Protein AF-A0A536P2N9-F1 (afdb_monomer_lite)

Structure (mmCIF, N/CA/C/O backbone):
data_AF-A0A536P2N9-F1
#
_entry.id   AF-A0A536P2N9-F1
#
loop_
_atom_site.group_PDB
_atom_site.id
_atom_site.type_symbol
_atom_site.label_atom_id
_atom_site.label_alt_id
_atom_site.label_comp_id
_atom_site.label_asym_id
_atom_site.label_entity_id
_atom_site.label_seq_id
_atom_site.pdbx_PDB_ins_code
_atom_site.Cartn_x
_atom_site.Cartn_y
_atom_site.Cartn_z
_atom_site.occupancy
_atom_site.B_iso_or_equiv
_atom_site.auth_seq_id
_atom_site.auth_comp_id
_atom_site.auth_asym_id
_atom_site.auth_atom_id
_atom_site.pdbx_PDB_model_num
ATOM 1 N N . TYR A 1 1 ? -3.036 5.382 11.192 1.00 90.19 1 TYR A N 1
ATOM 2 C CA . TYR A 1 1 ? -2.540 6.360 10.191 1.00 90.19 1 TYR A CA 1
ATOM 3 C C . TYR A 1 1 ? -1.231 5.960 9.512 1.00 90.19 1 TYR A C 1
ATOM 5 O O . TYR A 1 1 ? -1.175 6.060 8.295 1.00 90.19 1 TYR A O 1
ATOM 13 N N . LYS A 1 2 ? -0.203 5.467 10.230 1.00 97.06 2 LYS A N 1
ATOM 14 C CA . LYS A 1 2 ? 1.085 5.041 9.632 1.00 97.06 2 LYS A CA 1
ATOM 15 C C . LYS A 1 2 ? 0.926 4.134 8.402 1.00 97.06 2 LYS A C 1
ATOM 17 O O . LYS A 1 2 ? 1.583 4.380 7.400 1.00 97.06 2 LYS A O 1
ATOM 22 N N . GLY A 1 3 ? 0.026 3.147 8.454 1.00 98.00 3 GLY A N 1
ATOM 23 C CA . GLY A 1 3 ? -0.262 2.268 7.314 1.00 98.00 3 GLY A CA 1
ATOM 24 C C . GLY A 1 3 ? -0.716 3.018 6.057 1.00 98.00 3 GLY A C 1
ATOM 25 O O . GLY A 1 3 ? -0.107 2.852 5.008 1.00 98.00 3 GLY A O 1
ATOM 26 N N . LEU A 1 4 ? -1.693 3.926 6.182 1.00 97.94 4 LEU A N 1
ATOM 27 C CA . LEU A 1 4 ? -2.181 4.759 5.069 1.00 97.94 4 LEU A CA 1
ATOM 28 C C . LEU A 1 4 ? -1.059 5.605 4.446 1.00 97.94 4 LEU A C 1
ATOM 30 O O . LEU A 1 4 ? -0.935 5.668 3.227 1.00 97.94 4 LEU A O 1
ATOM 34 N N . ILE A 1 5 ? -0.204 6.205 5.281 1.00 98.38 5 ILE A N 1
ATOM 35 C CA . ILE A 1 5 ? 0.939 7.005 4.816 1.00 98.38 5 ILE A CA 1
ATOM 36 C C . ILE A 1 5 ? 1.942 6.138 4.044 1.00 98.38 5 ILE A C 1
ATOM 38 O O . ILE A 1 5 ? 2.443 6.563 3.007 1.00 98.38 5 ILE A O 1
ATOM 42 N N . GLN A 1 6 ? 2.235 4.920 4.514 1.00 98.62 6 GLN A N 1
ATOM 43 C CA . GLN A 1 6 ? 3.129 4.009 3.791 1.00 98.62 6 GLN A CA 1
ATOM 44 C C . GLN A 1 6 ? 2.516 3.569 2.455 1.00 98.62 6 GLN A C 1
ATOM 46 O O . GLN A 1 6 ? 3.234 3.525 1.462 1.00 98.62 6 GLN A O 1
ATOM 51 N N . VAL A 1 7 ? 1.202 3.318 2.395 1.00 98.50 7 VAL A N 1
ATOM 52 C CA . VAL A 1 7 ? 0.526 3.000 1.127 1.00 98.50 7 VAL A CA 1
ATOM 53 C C . VAL A 1 7 ? 0.673 4.152 0.129 1.00 98.50 7 VAL A C 1
ATOM 55 O O . VAL A 1 7 ? 1.121 3.923 -0.993 1.00 98.50 7 VAL A O 1
ATOM 58 N N . ALA A 1 8 ? 0.411 5.393 0.552 1.00 98.50 8 ALA A N 1
ATOM 59 C CA . ALA A 1 8 ? 0.593 6.576 -0.291 1.00 98.50 8 ALA A CA 1
ATOM 60 C C . ALA A 1 8 ? 2.058 6.774 -0.731 1.00 98.50 8 ALA A C 1
ATOM 62 O O . ALA A 1 8 ? 2.330 7.060 -1.898 1.00 98.50 8 ALA A O 1
ATOM 63 N N . ALA A 1 9 ? 3.020 6.568 0.173 1.00 98.69 9 ALA A N 1
ATOM 64 C CA . ALA A 1 9 ? 4.442 6.607 -0.166 1.00 98.69 9 ALA A CA 1
ATOM 65 C C . ALA A 1 9 ? 4.817 5.523 -1.192 1.00 98.69 9 ALA A C 1
ATOM 67 O O . ALA A 1 9 ? 5.621 5.783 -2.085 1.00 98.69 9 ALA A O 1
ATOM 68 N N . GLY A 1 10 ? 4.216 4.333 -1.106 1.00 98.69 10 GLY A N 1
ATOM 69 C CA . GLY A 1 10 ? 4.368 3.280 -2.110 1.00 98.69 10 GLY A CA 1
ATOM 70 C C . GLY A 1 10 ? 3.906 3.730 -3.495 1.00 98.69 10 GLY A C 1
ATOM 71 O O . GLY A 1 10 ? 4.652 3.565 -4.457 1.00 98.69 10 GLY A O 1
ATOM 72 N N . CYS A 1 11 ? 2.758 4.411 -3.581 1.00 98.50 11 CYS A N 1
ATOM 73 C CA . CYS A 1 11 ? 2.257 5.000 -4.829 1.00 98.50 11 CYS A CA 1
ATOM 74 C C . CYS A 1 11 ? 3.219 6.055 -5.410 1.00 98.50 11 CYS A C 1
ATOM 76 O O . CYS A 1 11 ? 3.453 6.088 -6.617 1.00 98.50 11 CYS A O 1
ATOM 78 N N . LEU A 1 12 ? 3.838 6.881 -4.558 1.00 98.56 12 LEU A N 1
ATOM 79 C CA . LEU A 1 12 ? 4.858 7.849 -4.983 1.00 98.56 12 LEU A CA 1
ATOM 80 C C . LEU A 1 12 ? 6.143 7.170 -5.487 1.00 98.56 12 LEU A C 1
ATOM 82 O O . LEU A 1 12 ? 6.761 7.631 -6.444 1.00 98.56 12 LEU A O 1
ATOM 86 N N . HIS A 1 13 ? 6.583 6.084 -4.850 1.00 98.69 13 HIS A N 1
ATOM 87 C CA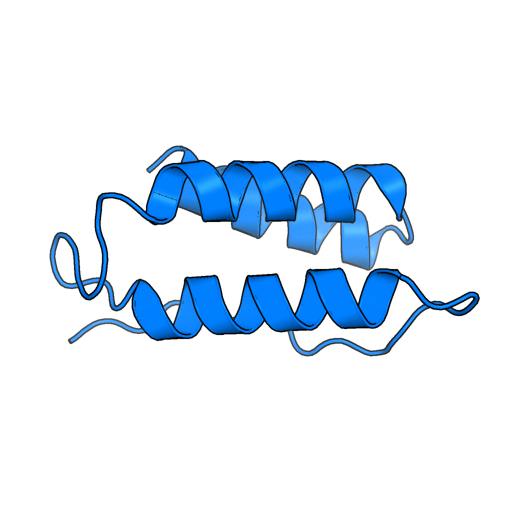 . HIS A 1 13 ? 7.723 5.318 -5.358 1.00 98.69 13 HIS A CA 1
ATOM 88 C C . HIS A 1 13 ? 7.395 4.623 -6.680 1.00 98.69 13 HIS A C 1
ATOM 90 O O . HIS A 1 13 ? 8.263 4.557 -7.551 1.00 98.69 13 HIS A O 1
ATOM 96 N N . TYR A 1 14 ? 6.156 4.156 -6.843 1.00 98.62 14 TYR A N 1
ATOM 97 C CA . TYR A 1 14 ? 5.678 3.595 -8.096 1.00 98.62 14 TYR A CA 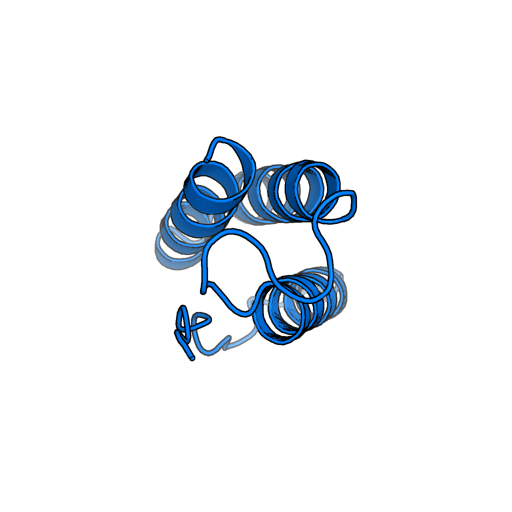1
ATOM 98 C C . TYR A 1 14 ? 5.721 4.640 -9.227 1.00 98.62 14 TYR A C 1
ATOM 100 O O . TYR A 1 14 ? 6.358 4.403 -10.248 1.00 98.62 14 TYR A O 1
ATOM 108 N N . SER A 1 15 ? 5.195 5.854 -9.040 1.00 98.25 15 SER A N 1
ATOM 109 C CA . SER A 1 15 ? 5.269 6.881 -10.099 1.00 98.25 15 SER A CA 1
ATOM 110 C C . SER A 1 15 ? 6.706 7.264 -10.494 1.00 98.25 15 SER A C 1
ATOM 112 O O . SER A 1 15 ? 6.960 7.684 -11.621 1.00 98.25 15 SER A O 1
ATOM 114 N N . ARG A 1 16 ? 7.674 7.054 -9.595 1.00 98.25 16 ARG A N 1
ATOM 115 C CA . ARG A 1 16 ? 9.114 7.267 -9.822 1.00 98.25 16 ARG A CA 1
ATOM 116 C C . ARG A 1 16 ? 9.856 6.043 -10.375 1.00 98.25 16 ARG A C 1
ATOM 118 O O . ARG A 1 16 ? 11.084 6.049 -10.369 1.00 98.25 16 ARG A O 1
ATOM 125 N N . HIS A 1 17 ? 9.153 4.987 -10.792 1.00 98.06 17 HIS A N 1
ATOM 126 C CA . HIS A 1 17 ? 9.747 3.726 -11.262 1.00 98.06 17 HIS A CA 1
ATOM 127 C C . HIS A 1 17 ? 10.726 3.085 -10.255 1.00 98.06 17 HIS A C 1
ATOM 129 O O . HIS A 1 17 ? 11.659 2.363 -10.607 1.00 98.06 17 HIS A O 1
ATOM 135 N N . ASN A 1 18 ? 10.511 3.323 -8.958 1.00 98.38 18 ASN A N 1
ATOM 136 C CA . ASN A 1 18 ? 11.337 2.774 -7.890 1.00 98.38 18 ASN A CA 1
ATOM 137 C C . ASN A 1 18 ? 10.689 1.502 -7.321 1.00 98.38 18 ASN A C 1
ATOM 139 O O . ASN A 1 18 ? 9.946 1.558 -6.337 1.00 98.38 18 ASN A O 1
ATOM 143 N N . ARG A 1 19 ? 11.002 0.344 -7.925 1.00 98.19 19 ARG A N 1
ATOM 144 C CA . ARG A 1 19 ? 10.435 -0.973 -7.560 1.00 98.19 19 ARG A CA 1
ATOM 145 C C . ARG A 1 19 ? 10.612 -1.296 -6.081 1.00 98.19 19 ARG A C 1
ATOM 147 O O . ARG A 1 19 ? 9.648 -1.600 -5.384 1.00 98.19 19 ARG A O 1
ATOM 154 N N . ARG A 1 20 ? 11.856 -1.220 -5.600 1.00 98.38 20 ARG A N 1
ATOM 155 C CA . ARG A 1 20 ? 12.219 -1.558 -4.216 1.00 98.38 20 ARG A CA 1
ATOM 156 C C . ARG A 1 20 ? 11.469 -0.666 -3.228 1.00 98.38 20 ARG A C 1
ATOM 158 O O . ARG A 1 20 ? 10.937 -1.163 -2.240 1.00 98.38 20 ARG A O 1
ATOM 165 N N . GLY A 1 21 ? 11.403 0.636 -3.511 1.00 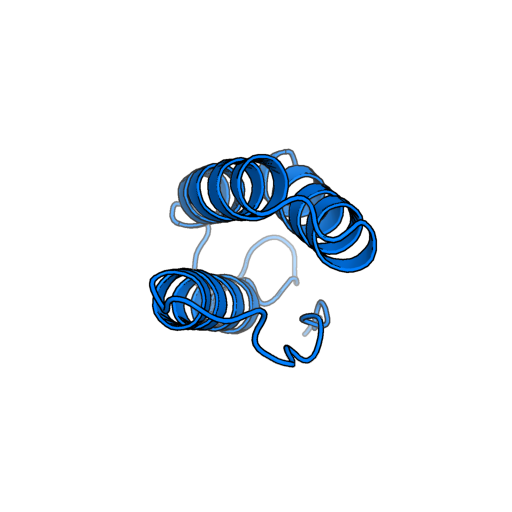98.62 21 GLY A N 1
ATOM 166 C CA . GLY A 1 21 ? 10.659 1.603 -2.711 1.00 98.62 21 GLY A CA 1
ATOM 167 C C . GLY A 1 21 ? 9.164 1.299 -2.677 1.00 98.62 21 GLY A C 1
ATOM 168 O O . GLY A 1 21 ? 8.591 1.247 -1.593 1.00 98.62 21 GLY A O 1
ATOM 169 N N . ALA A 1 22 ? 8.552 1.029 -3.833 1.00 98.69 22 ALA A N 1
ATOM 170 C CA . ALA A 1 22 ? 7.128 0.720 -3.931 1.00 98.69 22 ALA A CA 1
ATOM 171 C C . ALA A 1 22 ? 6.776 -0.537 -3.121 1.00 98.69 22 ALA A C 1
ATOM 173 O O . ALA A 1 22 ? 5.959 -0.463 -2.204 1.00 98.69 22 ALA A O 1
ATOM 174 N N . ILE A 1 23 ? 7.477 -1.652 -3.366 1.00 98.62 23 ILE A N 1
ATOM 175 C CA . ILE A 1 23 ? 7.247 -2.938 -2.685 1.00 98.62 23 ILE A CA 1
ATOM 176 C C . ILE A 1 23 ? 7.418 -2.806 -1.167 1.00 98.62 23 ILE A C 1
ATOM 178 O O . ILE A 1 23 ? 6.540 -3.217 -0.409 1.00 98.62 23 ILE A O 1
ATOM 182 N N . ASN A 1 24 ? 8.512 -2.193 -0.701 1.00 98.75 24 ASN A N 1
ATOM 183 C CA . ASN A 1 24 ? 8.777 -2.057 0.736 1.00 98.75 24 ASN A CA 1
ATOM 184 C C . ASN A 1 24 ? 7.679 -1.249 1.447 1.00 98.75 24 ASN A C 1
ATOM 186 O O . ASN A 1 24 ? 7.262 -1.572 2.565 1.00 98.75 24 ASN A O 1
ATOM 190 N N . LYS A 1 25 ? 7.214 -0.172 0.809 1.00 98.75 25 LYS A N 1
ATOM 191 C CA . LYS A 1 25 ? 6.205 0.728 1.371 1.00 98.75 25 LYS A CA 1
ATOM 192 C C . LYS A 1 25 ? 4.811 0.117 1.340 1.00 98.75 25 LYS A C 1
ATOM 194 O O . LYS A 1 25 ? 4.109 0.178 2.344 1.00 98.75 25 LYS A O 1
ATOM 199 N N . TRP A 1 26 ? 4.451 -0.553 0.255 1.00 98.75 26 TRP A N 1
ATOM 200 C CA . TRP A 1 26 ? 3.197 -1.290 0.149 1.00 98.75 26 TRP A CA 1
ATOM 201 C C . TRP A 1 26 ? 3.115 -2.469 1.116 1.00 98.75 26 TRP A C 1
ATOM 203 O O . TRP A 1 26 ? 2.152 -2.547 1.873 1.00 98.75 26 TRP A O 1
ATOM 213 N N . SER A 1 27 ? 4.147 -3.314 1.190 1.00 98.69 27 SER A N 1
ATOM 214 C CA . SER A 1 27 ? 4.183 -4.457 2.113 1.00 98.69 27 SER A CA 1
ATOM 215 C C . SER A 1 27 ? 4.071 -4.016 3.579 1.00 98.69 27 SER A C 1
ATOM 217 O O . SER A 1 27 ? 3.187 -4.472 4.309 1.00 98.69 27 SER A O 1
ATOM 219 N N . SER A 1 28 ? 4.888 -3.043 4.005 1.00 98.69 28 SER A N 1
ATOM 220 C CA . SER A 1 28 ? 4.797 -2.511 5.373 1.00 98.69 28 SER A CA 1
ATOM 221 C C . SER A 1 28 ? 3.479 -1.776 5.637 1.00 98.69 28 SER A C 1
ATOM 223 O O . SER A 1 28 ? 2.904 -1.916 6.715 1.00 98.69 28 SER A O 1
ATOM 225 N N . GLY A 1 29 ? 2.972 -1.017 4.661 1.00 98.56 29 GLY A N 1
ATOM 226 C CA . GLY A 1 29 ? 1.691 -0.322 4.741 1.00 98.56 29 GLY A CA 1
ATOM 227 C C . GLY A 1 29 ? 0.522 -1.276 4.952 1.00 98.56 29 GLY A C 1
ATOM 228 O O . GLY A 1 29 ? -0.223 -1.095 5.914 1.00 98.56 29 GLY A O 1
ATOM 229 N N . ALA A 1 30 ? 0.415 -2.320 4.127 1.00 98.50 30 ALA A N 1
ATOM 230 C CA . ALA A 1 30 ? -0.574 -3.382 4.288 1.00 98.50 30 ALA A CA 1
ATOM 231 C C . ALA A 1 30 ? -0.436 -4.059 5.659 1.00 98.50 30 ALA A C 1
ATOM 233 O O . ALA A 1 30 ? -1.422 -4.171 6.384 1.00 98.50 30 ALA A O 1
ATOM 234 N N . GLY A 1 31 ? 0.789 -4.410 6.072 1.00 98.69 31 GLY A N 1
ATOM 235 C CA . GLY A 1 31 ? 1.060 -4.992 7.390 1.00 98.69 31 GLY A CA 1
ATOM 236 C C . GLY A 1 31 ? 0.529 -4.148 8.556 1.00 98.69 31 GLY A C 1
ATOM 237 O O . GLY A 1 31 ? -0.116 -4.683 9.453 1.00 98.69 31 GLY A O 1
ATOM 238 N N . TYR A 1 32 ? 0.713 -2.824 8.521 1.00 98.69 32 TYR A N 1
ATOM 239 C CA . TYR A 1 32 ? 0.168 -1.923 9.547 1.00 98.69 32 TYR A CA 1
ATOM 240 C C . TYR A 1 32 ? -1.359 -1.772 9.509 1.00 98.69 32 TYR A C 1
ATOM 242 O O . TYR A 1 32 ? -1.938 -1.358 10.512 1.00 98.69 32 TYR A O 1
ATOM 250 N N . LEU A 1 33 ? -2.010 -2.022 8.369 1.00 98.50 33 LEU A N 1
ATOM 251 C CA . LEU A 1 33 ? -3.462 -1.873 8.215 1.00 98.50 33 LEU A CA 1
ATOM 252 C C . LEU A 1 33 ? -4.233 -3.150 8.565 1.00 98.50 33 LEU A C 1
ATOM 254 O O . LEU A 1 33 ? -5.358 -3.042 9.044 1.00 98.50 33 LEU A O 1
ATOM 258 N N . ARG A 1 34 ? -3.635 -4.334 8.370 1.00 98.44 34 ARG A N 1
ATOM 259 C CA . ARG A 1 34 ? -4.279 -5.642 8.600 1.00 98.44 34 ARG A CA 1
ATOM 260 C C . ARG A 1 34 ? -4.990 -5.783 9.961 1.00 98.44 34 ARG A C 1
ATOM 262 O O . ARG A 1 34 ? -6.113 -6.278 9.951 1.00 98.44 34 ARG A O 1
ATOM 269 N N . PRO A 1 35 ? -4.442 -5.312 11.103 1.00 98.50 35 PRO A N 1
ATOM 270 C CA . PRO A 1 35 ? -5.133 -5.408 12.396 1.00 98.50 35 PRO A CA 1
ATOM 271 C C . PRO A 1 35 ? -6.418 -4.572 12.516 1.00 98.50 35 PRO A C 1
ATOM 273 O O . PRO A 1 35 ? -7.168 -4.748 13.468 1.00 98.50 35 PRO A O 1
ATOM 276 N N . TYR A 1 36 ? -6.656 -3.639 11.591 1.00 97.88 36 TYR A N 1
ATOM 277 C CA . TYR A 1 36 ? -7.786 -2.705 11.615 1.00 97.88 36 TYR A CA 1
ATOM 278 C C . TYR A 1 36 ? -8.846 -3.020 10.550 1.00 97.88 36 TYR A C 1
ATOM 280 O O . TYR A 1 36 ? -9.734 -2.208 10.294 1.00 97.88 36 TYR A O 1
ATOM 288 N N . LEU A 1 37 ? -8.731 -4.169 9.886 1.00 97.25 37 LEU A N 1
ATOM 289 C CA . LEU A 1 37 ? -9.724 -4.629 8.923 1.00 97.25 37 LEU A CA 1
ATOM 290 C C . LEU A 1 37 ? -11.056 -4.980 9.618 1.00 97.25 37 LEU A C 1
ATOM 292 O O . LEU A 1 37 ? -11.045 -5.385 10.779 1.00 97.25 37 LEU A O 1
ATOM 296 N N . PRO A 1 38 ? -12.199 -4.875 8.912 1.00 97.31 38 PRO A N 1
ATOM 297 C CA . PRO A 1 38 ? -12.341 -4.410 7.526 1.00 97.31 38 PRO A CA 1
ATOM 298 C C . PRO A 1 38 ? -12.495 -2.885 7.395 1.00 97.31 38 PRO A C 1
ATOM 300 O O . PRO A 1 38 ? -12.200 -2.327 6.335 1.00 97.31 38 PRO A O 1
ATOM 303 N N . VAL A 1 39 ? -12.941 -2.215 8.460 1.00 97.38 39 VAL A N 1
ATOM 304 C CA . VAL A 1 39 ? -13.247 -0.780 8.518 1.00 97.38 39 VAL A CA 1
ATOM 305 C C . VAL A 1 3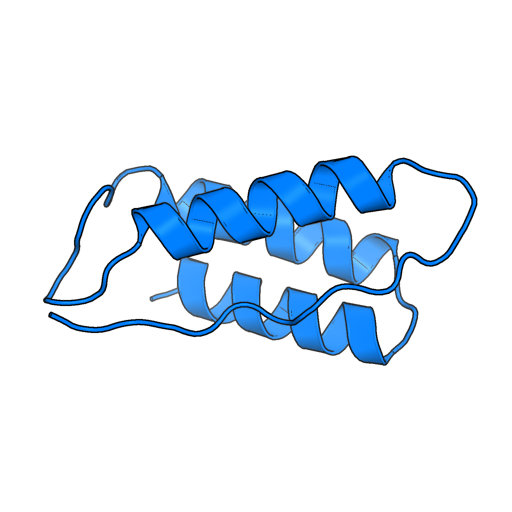9 ? -12.673 -0.213 9.810 1.00 97.38 39 VAL A C 1
ATOM 307 O O . VAL A 1 39 ? -12.812 -0.809 10.876 1.00 97.38 39 VAL A O 1
ATOM 310 N N . HIS A 1 40 ? -12.060 0.966 9.735 1.00 96.94 40 HIS A N 1
ATOM 311 C CA . HIS A 1 40 ? -11.566 1.658 10.920 1.00 96.94 40 HIS A CA 1
ATOM 312 C C . HIS A 1 40 ? -11.822 3.153 10.816 1.00 96.94 40 HIS A C 1
ATOM 314 O O . HIS A 1 40 ? -11.350 3.805 9.885 1.00 96.94 40 HIS A O 1
ATOM 320 N N . LYS A 1 41 ? -12.551 3.702 11.796 1.00 95.19 41 LYS A N 1
ATOM 321 C CA . LYS A 1 41 ? -12.936 5.124 11.841 1.00 95.19 41 LYS A CA 1
ATOM 322 C C . LYS A 1 41 ? -13.615 5.596 10.541 1.00 95.19 41 LYS A C 1
ATOM 324 O O . LYS A 1 41 ? -13.229 6.621 9.986 1.00 95.19 41 LYS A O 1
ATOM 329 N N . GLY A 1 42 ? -14.564 4.807 10.030 1.00 95.00 42 GLY A N 1
ATOM 330 C CA . GLY A 1 42 ? -15.307 5.106 8.797 1.00 95.00 42 GLY A CA 1
ATOM 331 C C . GLY A 1 42 ? -14.511 4.931 7.499 1.00 95.00 42 GLY A C 1
ATOM 332 O O . GLY A 1 42 ? -15.026 5.214 6.424 1.00 95.00 42 GLY A O 1
ATOM 333 N N . VAL A 1 43 ? -13.257 4.468 7.562 1.00 95.88 43 VAL A N 1
ATOM 334 C CA . VAL A 1 43 ? -12.448 4.178 6.371 1.00 95.88 43 VAL A CA 1
ATOM 335 C C . VAL A 1 43 ? -12.523 2.695 6.044 1.00 95.88 43 VAL A C 1
ATOM 337 O O . VAL A 1 43 ? -12.153 1.862 6.876 1.00 95.88 43 VAL A O 1
ATOM 340 N N . ARG A 1 44 ? -12.922 2.361 4.814 1.00 96.88 44 ARG A N 1
ATOM 341 C CA . ARG A 1 44 ? -12.946 0.981 4.316 1.00 96.88 44 ARG A CA 1
ATOM 342 C C . ARG A 1 44 ? -11.525 0.525 3.983 1.00 96.88 44 ARG A C 1
ATOM 344 O O . ARG A 1 44 ? -10.992 0.823 2.916 1.00 96.88 44 ARG A O 1
ATOM 351 N N . LEU A 1 45 ? -10.897 -0.192 4.913 1.00 98.00 45 LEU A N 1
ATOM 352 C CA . LEU A 1 45 ? -9.508 -0.642 4.792 1.00 98.00 45 LEU A CA 1
ATOM 353 C C . LEU A 1 45 ? -9.363 -1.941 3.998 1.00 98.00 45 LEU A C 1
ATOM 355 O O . LEU A 1 45 ? -8.336 -2.119 3.350 1.00 98.00 45 LEU A O 1
ATOM 359 N N . ALA A 1 46 ? -10.371 -2.816 4.004 1.00 98.00 46 ALA A N 1
ATOM 360 C CA . ALA A 1 46 ? -10.355 -4.060 3.228 1.00 98.00 46 ALA A CA 1
ATOM 361 C C . ALA A 1 46 ? -10.044 -3.848 1.731 1.00 98.00 46 ALA A C 1
ATOM 363 O O . ALA A 1 46 ? -9.011 -4.352 1.285 1.00 98.00 46 ALA A O 1
ATOM 364 N N . PRO A 1 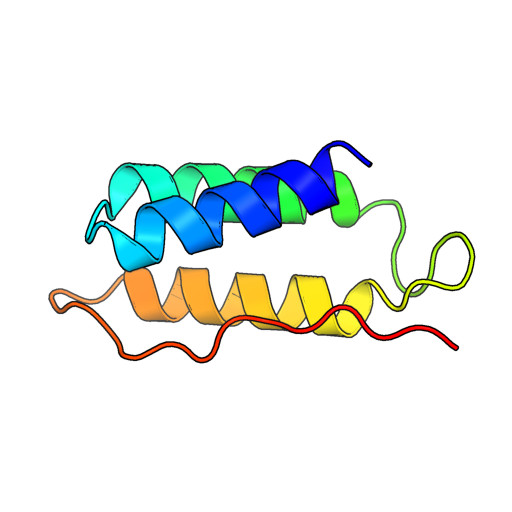47 ? -10.803 -3.030 0.969 1.00 97.44 47 PRO A N 1
ATOM 365 C CA . PRO A 1 47 ? -10.517 -2.831 -0.455 1.00 97.44 47 PRO A CA 1
ATOM 366 C C . PRO A 1 47 ? -9.149 -2.179 -0.707 1.00 97.44 47 PRO A C 1
ATOM 368 O O . PRO A 1 47 ? -8.509 -2.444 -1.724 1.00 97.44 47 PRO A O 1
ATOM 371 N N . LEU A 1 48 ? -8.671 -1.349 0.228 1.00 97.81 48 LEU A N 1
ATOM 372 C CA . LEU A 1 48 ? -7.345 -0.741 0.148 1.00 97.81 48 LEU A CA 1
ATOM 373 C C . LEU A 1 48 ? -6.235 -1.789 0.308 1.00 97.81 48 LEU A C 1
ATOM 375 O O . LEU A 1 48 ? -5.291 -1.799 -0.479 1.00 97.81 48 LEU A O 1
ATOM 379 N N . VAL A 1 49 ? -6.339 -2.666 1.311 1.00 98.50 49 VAL A N 1
ATOM 380 C CA . VAL A 1 49 ? -5.356 -3.736 1.550 1.00 98.50 49 VAL A CA 1
ATOM 381 C C . VAL A 1 49 ? -5.368 -4.747 0.404 1.00 98.50 49 VAL A C 1
ATOM 383 O O . VAL A 1 49 ? -4.302 -5.109 -0.083 1.00 98.50 49 VAL A O 1
ATOM 386 N N . GLU A 1 50 ? -6.543 -5.125 -0.097 1.00 98.44 50 GLU A N 1
ATOM 387 C CA . GLU A 1 50 ? -6.670 -6.019 -1.254 1.00 98.44 50 GLU A CA 1
ATOM 388 C C . GLU A 1 50 ? -6.025 -5.442 -2.521 1.00 98.44 50 GLU A C 1
ATOM 390 O O . GLU A 1 50 ? -5.359 -6.162 -3.264 1.00 98.44 50 GLU A O 1
ATOM 395 N N . ALA A 1 51 ? -6.198 -4.142 -2.782 1.00 98.44 51 ALA A N 1
ATOM 396 C CA . ALA A 1 51 ? -5.543 -3.487 -3.912 1.00 98.44 51 ALA A CA 1
ATOM 397 C C . ALA A 1 51 ? -4.015 -3.526 -3.778 1.00 98.44 51 ALA A C 1
ATOM 399 O O . ALA A 1 51 ? -3.318 -3.861 -4.735 1.00 98.44 51 ALA A O 1
ATOM 400 N N . VAL A 1 52 ? -3.499 -3.250 -2.579 1.00 98.44 52 VAL A N 1
ATOM 401 C CA . VAL A 1 52 ? -2.061 -3.311 -2.299 1.00 98.44 52 VAL A CA 1
ATOM 402 C C . VAL A 1 52 ? -1.513 -4.731 -2.465 1.00 98.44 52 VAL A C 1
ATOM 404 O O . VAL A 1 52 ? -0.445 -4.897 -3.053 1.00 98.44 52 VAL A O 1
ATOM 407 N N . ASP A 1 53 ? -2.247 -5.754 -2.027 1.00 98.62 53 ASP A N 1
ATOM 408 C CA . ASP A 1 53 ? -1.853 -7.154 -2.215 1.00 98.62 53 ASP A CA 1
ATOM 409 C C . ASP A 1 53 ? -1.764 -7.514 -3.708 1.00 98.62 53 ASP A C 1
ATOM 411 O O . ASP A 1 53 ? -0.780 -8.120 -4.138 1.00 98.62 53 ASP A O 1
ATOM 415 N N . ARG A 1 54 ? -2.711 -7.047 -4.536 1.00 98.50 54 ARG A N 1
ATOM 416 C CA . ARG A 1 54 ? -2.636 -7.213 -6.000 1.00 98.50 54 ARG A CA 1
ATOM 417 C C . ARG A 1 54 ? -1.434 -6.500 -6.617 1.00 98.50 54 ARG A C 1
ATOM 419 O O . ARG A 1 54 ? -0.809 -7.050 -7.522 1.00 98.50 54 ARG A O 1
ATOM 426 N N . PHE A 1 55 ? -1.076 -5.310 -6.135 1.00 98.44 55 PHE A N 1
ATOM 427 C CA . PHE A 1 55 ? 0.121 -4.615 -6.620 1.00 98.44 55 PHE A CA 1
ATOM 428 C C . PHE A 1 55 ? 1.395 -5.384 -6.299 1.00 98.44 55 PHE A C 1
ATOM 430 O O . PHE A 1 55 ? 2.274 -5.481 -7.150 1.00 98.44 55 PHE A O 1
ATOM 437 N N . LEU A 1 56 ? 1.504 -5.937 -5.088 1.00 98.50 56 LEU A N 1
ATOM 438 C CA . LEU A 1 56 ? 2.669 -6.723 -4.687 1.00 98.50 56 LEU A CA 1
ATOM 439 C C . LEU A 1 56 ? 2.843 -7.949 -5.588 1.00 98.50 56 LEU A C 1
ATOM 441 O O . LEU A 1 56 ? 3.955 -8.194 -6.046 1.00 98.50 56 LEU A O 1
ATOM 445 N N . VAL A 1 57 ? 1.748 -8.644 -5.910 1.00 98.31 57 VAL A N 1
ATOM 446 C CA . VAL A 1 57 ? 1.759 -9.760 -6.869 1.00 98.31 57 VAL A CA 1
ATOM 447 C C . VAL A 1 57 ? 2.188 -9.291 -8.263 1.00 98.31 57 VAL A C 1
ATOM 449 O O . VAL A 1 57 ? 3.078 -9.885 -8.865 1.00 98.31 57 VAL A O 1
ATOM 452 N N . ALA A 1 58 ? 1.616 -8.198 -8.776 1.00 97.75 58 ALA A N 1
ATOM 453 C CA . ALA A 1 58 ? 1.965 -7.677 -10.101 1.00 97.75 58 ALA A CA 1
ATOM 454 C C . ALA A 1 58 ? 3.443 -7.246 -10.208 1.00 97.75 58 ALA A C 1
ATOM 456 O O . ALA A 1 58 ? 4.072 -7.388 -11.258 1.00 97.75 58 ALA A O 1
ATOM 457 N N . MET A 1 59 ? 4.016 -6.739 -9.114 1.00 97.31 59 MET A N 1
ATOM 458 C CA . MET A 1 59 ? 5.406 -6.284 -9.041 1.00 97.31 59 MET A CA 1
ATOM 459 C C . MET A 1 59 ? 6.438 -7.414 -8.909 1.00 97.31 59 MET A C 1
ATOM 461 O O . MET A 1 59 ? 7.635 -7.123 -8.966 1.00 97.31 59 MET A O 1
ATOM 465 N N . ASP A 1 60 ? 6.014 -8.671 -8.765 1.00 95.06 60 ASP A N 1
ATOM 466 C CA . ASP A 1 60 ? 6.911 -9.838 -8.788 1.00 95.06 60 ASP A CA 1
ATOM 467 C C . ASP A 1 60 ? 7.386 -10.181 -10.218 1.00 95.06 60 ASP A C 1
ATOM 469 O O . ASP A 1 60 ? 8.397 -10.849 -10.430 1.00 95.06 60 ASP A O 1
ATOM 473 N N . GLY A 1 61 ? 6.700 -9.655 -11.241 1.00 92.00 61 GLY A N 1
ATOM 474 C CA . GLY A 1 61 ? 7.091 -9.805 -12.642 1.00 92.00 61 GLY A CA 1
ATOM 475 C C . GLY A 1 61 ? 8.335 -8.996 -13.049 1.00 92.00 61 GLY A C 1
ATOM 476 O O . GLY A 1 61 ? 8.729 -8.018 -12.412 1.00 92.00 61 GLY A O 1
ATOM 477 N N . ARG A 1 62 ? 8.933 -9.363 -14.195 1.00 88.38 62 ARG A N 1
ATOM 478 C CA . ARG A 1 62 ? 10.142 -8.708 -14.747 1.00 88.38 62 ARG A CA 1
ATOM 479 C C . ARG A 1 62 ? 9.907 -7.295 -15.308 1.00 88.38 62 ARG A C 1
ATOM 481 O O . ARG A 1 62 ? 10.864 -6.541 -15.458 1.00 88.38 62 ARG A O 1
ATOM 488 N N . GLY A 1 63 ? 8.661 -6.937 -15.621 1.00 94.25 63 GLY A N 1
ATOM 489 C CA . GLY A 1 63 ? 8.279 -5.649 -16.215 1.00 94.25 63 GLY A CA 1
ATOM 490 C C . GLY A 1 63 ? 7.745 -4.644 -15.197 1.00 94.25 63 GLY A C 1
ATOM 491 O O . GLY A 1 63 ? 7.552 -4.979 -14.030 1.00 94.25 63 GLY A O 1
ATOM 492 N N . TRP A 1 64 ? 7.516 -3.407 -15.633 1.00 97.50 64 TRP A N 1
ATOM 493 C CA . TRP A 1 64 ? 6.840 -2.386 -14.834 1.00 97.50 64 TRP A CA 1
ATOM 494 C C . TRP A 1 64 ? 5.332 -2.423 -15.142 1.00 97.50 64 TRP A C 1
ATOM 496 O O . TRP A 1 64 ? 4.946 -1.956 -16.212 1.00 97.50 64 TRP A O 1
ATOM 506 N N . PRO A 1 65 ? 4.490 -3.047 -14.294 1.00 97.31 65 PRO A N 1
ATOM 507 C CA . PRO A 1 65 ? 3.066 -3.192 -14.583 1.00 97.31 65 PRO A CA 1
ATOM 508 C C . PRO A 1 65 ? 2.362 -1.840 -14.508 1.00 97.31 65 PRO A C 1
ATOM 510 O O . PRO A 1 65 ? 2.697 -1.021 -13.657 1.00 97.31 65 PRO A O 1
ATOM 513 N N . GLU A 1 66 ? 1.346 -1.639 -15.342 1.00 97.06 66 GLU A N 1
ATOM 514 C CA . GLU A 1 66 ? 0.426 -0.515 -15.193 1.00 97.06 66 GLU A CA 1
ATOM 515 C C . GLU A 1 66 ? -0.574 -0.819 -14.073 1.00 97.06 66 GLU A C 1
ATOM 517 O O . GLU A 1 66 ? -1.386 -1.738 -14.165 1.00 97.06 66 GLU A O 1
ATOM 522 N N . LEU A 1 67 ? -0.480 -0.062 -12.981 1.00 97.31 67 LEU A N 1
ATOM 523 C CA . LEU A 1 67 ? -1.324 -0.194 -11.800 1.00 97.31 67 LEU A CA 1
ATOM 524 C C . LEU A 1 67 ? -2.197 1.050 -11.638 1.00 97.31 67 LEU A C 1
ATOM 526 O O . LEU A 1 67 ? -1.690 2.175 -11.612 1.00 97.31 67 LEU A O 1
ATOM 530 N N . GLU A 1 68 ? -3.499 0.853 -11.450 1.00 96.75 68 GLU A N 1
ATOM 531 C CA . GLU A 1 68 ? -4.384 1.927 -11.002 1.00 96.75 68 GLU A CA 1
ATOM 532 C C . GLU A 1 68 ? -4.183 2.157 -9.501 1.00 96.75 68 GLU A C 1
ATOM 534 O O . GLU A 1 68 ? -4.334 1.239 -8.695 1.00 96.75 68 GLU A O 1
ATOM 539 N N . MET A 1 69 ? -3.830 3.385 -9.113 1.00 95.19 69 MET A N 1
ATOM 540 C CA . MET A 1 69 ? -3.588 3.713 -7.708 1.00 95.19 69 MET A CA 1
ATOM 541 C C . MET A 1 69 ? -4.876 3.594 -6.880 1.00 95.19 69 MET A C 1
ATOM 543 O O . MET A 1 69 ? -5.943 4.030 -7.318 1.00 95.19 69 MET A O 1
ATOM 547 N N . PRO A 1 70 ? -4.795 3.039 -5.660 1.00 94.56 70 PRO A N 1
ATOM 548 C CA . PRO A 1 70 ? -5.973 2.706 -4.890 1.00 94.56 70 PRO A CA 1
ATOM 549 C C . PRO A 1 70 ? -6.592 3.984 -4.330 1.00 94.56 70 PRO A C 1
ATOM 551 O O . PRO A 1 70 ? -5.891 4.890 -3.870 1.00 94.56 70 PRO A O 1
ATOM 554 N N . ARG A 1 71 ? -7.921 4.043 -4.327 1.00 93.00 71 ARG A N 1
ATOM 555 C CA . ARG A 1 71 ? -8.669 5.143 -3.716 1.00 93.00 71 ARG A CA 1
ATOM 556 C C . ARG A 1 71 ? -9.076 4.761 -2.302 1.00 93.00 71 ARG A C 1
ATOM 558 O O . ARG A 1 71 ? -9.450 3.621 -2.037 1.00 93.00 71 ARG A O 1
ATOM 565 N N . ILE A 1 72 ? -9.011 5.728 -1.394 1.00 92.19 72 ILE A N 1
ATOM 566 C CA . ILE A 1 72 ? -9.568 5.568 -0.054 1.00 92.19 72 ILE A CA 1
ATOM 567 C C . ILE A 1 72 ? -11.069 5.812 -0.161 1.00 92.19 72 ILE A C 1
ATOM 569 O O . ILE A 1 72 ? -11.494 6.871 -0.613 1.00 92.19 72 ILE A O 1
ATOM 573 N N . VAL A 1 73 ? -11.850 4.820 0.254 1.00 87.69 73 VAL A N 1
ATOM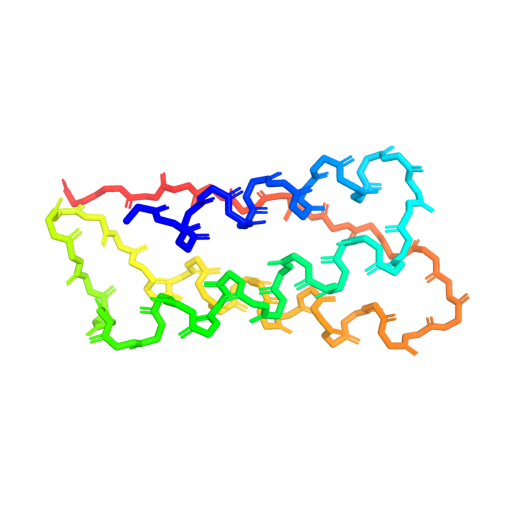 574 C CA . VAL A 1 73 ? -13.309 4.901 0.298 1.00 87.69 73 VAL A CA 1
ATOM 575 C C . VAL A 1 73 ? -13.742 5.041 1.753 1.00 87.69 73 VAL A C 1
ATOM 577 O O . VAL A 1 73 ? -13.202 4.369 2.640 1.00 87.69 73 VAL A O 1
ATOM 580 N N . GLN A 1 74 ? -14.699 5.929 1.983 1.00 85.44 74 GLN A N 1
ATOM 581 C CA . GLN A 1 74 ? -15.360 6.124 3.269 1.00 85.44 74 GLN A CA 1
ATOM 582 C C . GLN A 1 74 ? -16.773 5.532 3.208 1.00 85.44 74 GLN A C 1
ATOM 584 O O . GLN A 1 74 ? -17.317 5.382 2.111 1.00 85.44 74 GLN A O 1
ATOM 589 N N . GLU A 1 75 ? -17.304 5.120 4.359 1.00 67.38 75 GLU A N 1
ATOM 590 C CA . GLU A 1 75 ? -18.733 4.792 4.506 1.00 67.38 75 GLU A CA 1
ATOM 591 C C . GLU A 1 75 ? -19.610 6.046 4.495 1.00 67.38 75 GLU A C 1
ATOM 593 O O . GLU A 1 75 ? -19.145 7.092 5.009 1.00 67.38 75 GLU A O 1
#

Sequence (75 aa):
YKGLIQVAAGCLHYSRHNRRGAINKWSSGAGYLRPYLPVHKGVRLAPLVEAVDRFLVAMDGRGWPELEMPRIVQE

Foldseek 3Di:
DQLVVLLVQLVVCLVVVNLVSNLVSLVVSLVVCVVVPQDDPQKGCNQVSVLSVVVNVVSVDPDSDDHDRDDIDGD

pLDDT: mean 96.68, std 4.33, range [67.38, 98.75]

Radius of gyration: 11.77 Å; chains: 1; bounding box: 31×18×29 Å

Secondary structure (DSSP, 8-state):
-HHHHHHHHHHHHHHTT-HHHHHHHHHHHHHHHGGG-SEETTEEHHHHHHHHHHHHHHTTSSS----PPPPP-B-